Protein AF-A0A6V8KM00-F1 (afdb_monomer_lite)

Radius of gyration: 27.37 Å; chains: 1; bounding box: 86×46×64 Å

Foldseek 3Di:
DDPCPDPVNVVCVLCVPPLLVVLLVVQLPDPFWDFPLVSCVVRPPCLVSQVVCVVVPQKDWDDDPPDDGDRRTTMHGDPVSNVVVVVVVVVVVVVVVVVVVVVPDPDPPPVDPPDDDDPPPPPDDD

Structure (mmCIF, N/CA/C/O backbone):
data_AF-A0A6V8KM00-F1
#
_entry.id   AF-A0A6V8KM00-F1
#
loop_
_atom_site.group_PDB
_atom_site.id
_atom_site.type_symbol
_atom_site.label_atom_id
_atom_site.label_alt_id
_atom_site.label_comp_id
_atom_site.label_asym_id
_atom_site.label_entity_id
_atom_site.label_seq_id
_atom_site.pdbx_PDB_ins_code
_atom_site.Cartn_x
_atom_site.Cartn_y
_atom_site.Cartn_z
_atom_site.occupancy
_atom_site.B_iso_or_equiv
_atom_site.auth_seq_id
_atom_site.auth_comp_id
_atom_site.auth_asym_id
_atom_site.auth_atom_id
_atom_site.pdbx_PDB_model_num
ATOM 1 N N . MET A 1 1 ? 2.748 33.146 -1.751 1.00 39.59 1 MET A N 1
ATOM 2 C CA . MET A 1 1 ? 1.886 32.446 -0.777 1.00 39.59 1 MET A CA 1
ATOM 3 C C . MET A 1 1 ? 2.201 30.967 -0.891 1.00 39.59 1 MET A C 1
ATOM 5 O O . MET A 1 1 ? 1.662 30.307 -1.766 1.00 39.59 1 MET A O 1
ATOM 9 N N . SER A 1 2 ? 3.176 30.490 -0.118 1.00 40.50 2 SER A N 1
ATOM 10 C CA . SER A 1 2 ? 3.567 29.080 -0.130 1.00 40.50 2 SER A CA 1
ATOM 11 C C . SER A 1 2 ? 2.625 28.328 0.795 1.00 40.50 2 SER A C 1
ATOM 13 O O . SER A 1 2 ? 2.635 28.549 2.002 1.00 40.50 2 SER A O 1
ATOM 15 N N . ASP A 1 3 ? 1.775 27.497 0.205 1.00 47.97 3 ASP A N 1
ATOM 16 C CA . ASP A 1 3 ? 0.868 26.600 0.911 1.00 47.97 3 ASP A CA 1
ATOM 17 C C . ASP A 1 3 ? 1.721 25.531 1.615 1.00 47.97 3 ASP A C 1
ATOM 19 O O . ASP A 1 3 ? 2.117 24.519 1.036 1.00 47.97 3 ASP A O 1
ATOM 23 N N . HIS A 1 4 ? 2.131 25.812 2.851 1.00 47.91 4 HIS A N 1
ATOM 24 C CA . HIS A 1 4 ? 2.841 24.873 3.713 1.00 47.91 4 HIS A CA 1
ATOM 25 C C . HIS A 1 4 ? 1.844 23.874 4.306 1.00 47.91 4 HIS A C 1
ATOM 27 O O . HIS A 1 4 ? 1.649 23.830 5.519 1.00 47.91 4 HIS A O 1
ATOM 33 N N . ARG A 1 5 ? 1.210 23.044 3.467 1.00 52.88 5 ARG A N 1
ATOM 34 C CA . ARG A 1 5 ? 0.666 21.783 3.981 1.00 52.88 5 ARG A CA 1
ATOM 35 C C . ARG A 1 5 ? 1.844 20.996 4.532 1.00 52.88 5 ARG A C 1
ATOM 37 O O . ARG A 1 5 ? 2.788 20.705 3.796 1.00 52.88 5 ARG A O 1
ATOM 44 N N . ALA A 1 6 ? 1.814 20.703 5.828 1.00 62.91 6 ALA A N 1
ATOM 45 C CA . ALA A 1 6 ? 2.842 19.885 6.445 1.00 62.91 6 ALA A CA 1
ATOM 46 C C . ALA A 1 6 ? 2.940 18.567 5.651 1.00 62.91 6 ALA A C 1
ATOM 48 O O . ALA A 1 6 ? 1.897 18.012 5.296 1.00 62.91 6 ALA A O 1
ATOM 49 N N . PRO A 1 7 ? 4.143 18.038 5.363 1.00 62.09 7 PRO A N 1
ATOM 50 C CA . PRO A 1 7 ? 4.308 16.770 4.639 1.00 62.09 7 PRO A CA 1
ATOM 51 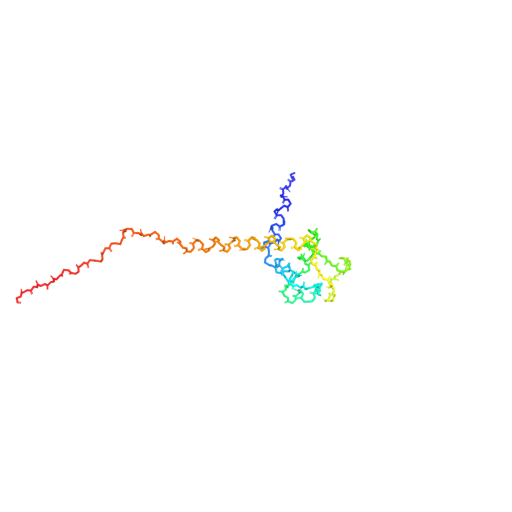C C . PRO A 1 7 ? 3.433 15.633 5.202 1.00 62.09 7 PRO A C 1
ATOM 53 O O . PRO A 1 7 ? 2.925 14.787 4.467 1.00 62.09 7 PRO A O 1
ATOM 56 N N . SER A 1 8 ? 3.177 15.676 6.510 1.00 70.56 8 SER A N 1
ATOM 57 C CA . SER A 1 8 ? 2.292 14.774 7.243 1.00 70.56 8 SER A CA 1
ATOM 58 C C . SER A 1 8 ? 0.823 14.820 6.796 1.00 70.56 8 SER A C 1
ATOM 60 O O . SER A 1 8 ? 0.177 13.777 6.778 1.00 70.56 8 SER A O 1
ATOM 62 N N . ASP A 1 9 ? 0.285 15.974 6.393 1.00 75.19 9 ASP A N 1
ATOM 63 C CA . ASP A 1 9 ? -1.123 16.108 5.981 1.00 75.19 9 ASP A CA 1
ATOM 64 C C . ASP A 1 9 ? -1.391 15.417 4.643 1.00 75.19 9 ASP A C 1
ATOM 66 O O . ASP A 1 9 ? -2.458 14.838 4.429 1.00 75.19 9 ASP A O 1
ATOM 70 N N . HIS A 1 10 ? -0.411 15.451 3.734 1.00 78.12 10 HIS A N 1
ATOM 71 C CA . HIS A 1 10 ? -0.501 14.732 2.467 1.00 78.12 10 HIS A CA 1
ATOM 72 C C . HIS A 1 10 ? -0.504 13.219 2.699 1.00 78.12 10 HIS A C 1
ATOM 74 O O . HIS A 1 10 ? -1.359 12.512 2.164 1.00 78.12 10 HIS A O 1
ATOM 80 N N . LEU A 1 11 ? 0.398 12.741 3.560 1.00 82.81 11 LEU A N 1
ATOM 81 C CA . LEU A 1 11 ? 0.493 11.334 3.922 1.00 82.81 11 LEU A CA 1
ATOM 82 C C . LEU A 1 11 ? -0.779 10.830 4.613 1.00 82.81 11 LEU A C 1
ATOM 84 O O . LEU A 1 11 ? -1.320 9.793 4.231 1.00 82.81 11 LEU A O 1
ATOM 88 N N . LEU A 1 12 ? -1.293 11.571 5.597 1.00 82.44 12 LEU A N 1
ATOM 89 C CA . LEU A 1 12 ? -2.550 11.234 6.266 1.00 82.44 12 LEU A CA 1
ATOM 90 C C . LEU A 1 12 ? -3.725 11.247 5.283 1.00 82.44 12 LEU A C 1
ATOM 92 O O . LEU A 1 12 ? -4.581 10.367 5.341 1.00 82.44 12 LEU A O 1
ATOM 96 N N . GLY A 1 13 ? -3.740 12.185 4.333 1.00 85.69 13 GLY A N 1
ATOM 97 C CA . GLY A 1 13 ? -4.726 12.218 3.254 1.00 85.69 13 GLY A CA 1
ATOM 98 C C . GLY A 1 13 ? -4.629 11.028 2.294 1.00 85.69 13 GLY A C 1
ATOM 99 O O . GLY A 1 13 ? -5.655 10.560 1.801 1.00 85.69 13 GLY A O 1
ATOM 100 N N . LEU A 1 14 ? -3.424 10.514 2.032 1.00 86.12 14 LEU A N 1
ATOM 101 C CA . LEU A 1 14 ? -3.217 9.306 1.233 1.00 86.12 14 LEU A CA 1
ATOM 102 C C . LEU A 1 14 ? -3.681 8.061 1.998 1.00 86.12 14 LEU A C 1
ATOM 104 O O . LEU A 1 14 ? -4.468 7.285 1.468 1.00 86.12 14 LEU A O 1
ATOM 108 N N . LEU A 1 15 ? -3.253 7.896 3.251 1.00 83.81 15 LEU A N 1
ATOM 109 C CA . LEU A 1 15 ? -3.584 6.731 4.082 1.00 83.81 15 LEU A CA 1
ATOM 110 C C . LEU A 1 15 ? -5.045 6.704 4.541 1.00 83.81 15 LEU A C 1
ATOM 112 O O . LEU A 1 15 ? -5.595 5.628 4.761 1.00 83.81 15 LEU A O 1
ATOM 116 N N . GLY A 1 16 ? -5.687 7.868 4.646 1.00 83.75 16 GLY A N 1
ATOM 117 C CA . GLY A 1 16 ? -7.117 7.984 4.925 1.00 83.75 16 GLY A CA 1
ATOM 118 C C . GLY A 1 16 ? -8.000 7.489 3.776 1.00 83.75 16 GLY A C 1
ATOM 119 O O . GLY A 1 16 ? -9.190 7.246 3.973 1.00 83.75 16 GLY A O 1
ATOM 120 N N . GLN A 1 17 ? -7.444 7.298 2.575 1.00 86.75 17 GLN A N 1
ATOM 121 C CA . GLN A 1 17 ? -8.177 6.679 1.477 1.00 86.75 17 GLN A CA 1
ATOM 122 C C . GLN A 1 17 ? -8.264 5.174 1.712 1.00 86.75 17 GLN A C 1
ATOM 124 O O . GLN A 1 17 ? -7.252 4.473 1.691 1.00 86.75 17 GLN A O 1
ATOM 129 N N . LYS A 1 18 ? -9.495 4.662 1.842 1.00 87.88 18 LYS A N 1
ATOM 13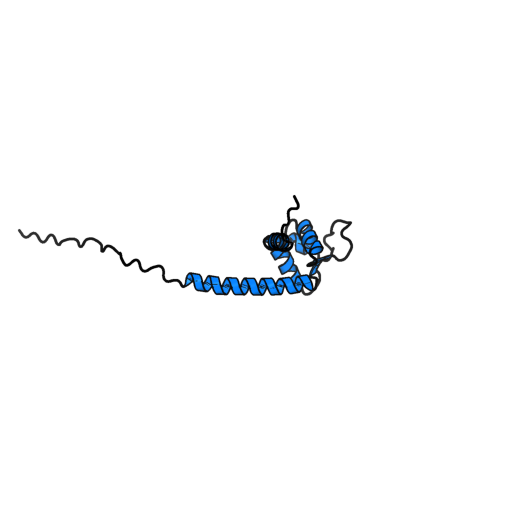0 C CA . LYS A 1 18 ? -9.776 3.227 2.011 1.00 87.88 18 LYS A CA 1
ATOM 131 C C . LYS A 1 18 ? -8.981 2.357 1.031 1.00 87.88 18 LYS A C 1
ATOM 133 O O . LYS A 1 18 ? -8.365 1.380 1.438 1.00 87.88 18 LYS A O 1
ATOM 138 N N . ALA A 1 19 ? -8.948 2.754 -0.239 1.00 89.25 19 ALA A N 1
ATOM 139 C CA . ALA A 1 19 ? -8.249 2.026 -1.292 1.00 89.25 19 ALA A CA 1
ATOM 140 C C . ALA A 1 19 ? -6.717 1.994 -1.106 1.00 89.25 19 ALA A C 1
ATOM 142 O O . ALA A 1 19 ? -6.087 0.985 -1.404 1.00 89.25 19 ALA A O 1
ATOM 143 N N . ALA A 1 20 ? -6.102 3.063 -0.587 1.00 90.81 20 ALA A N 1
ATOM 144 C CA . ALA A 1 20 ? -4.666 3.077 -0.303 1.00 90.81 20 ALA A CA 1
ATOM 145 C C . ALA A 1 20 ? -4.330 2.169 0.887 1.00 90.81 20 ALA A C 1
ATOM 147 O O . ALA A 1 20 ? -3.373 1.398 0.821 1.00 90.81 20 ALA A O 1
ATOM 148 N N . HIS A 1 21 ? -5.151 2.217 1.943 1.00 91.19 21 HIS A N 1
ATOM 149 C CA . HIS A 1 21 ? -5.036 1.303 3.078 1.00 91.19 21 HIS A CA 1
ATOM 150 C C . HIS A 1 21 ? -5.168 -0.160 2.630 1.00 91.19 21 HIS A C 1
ATOM 152 O O . HIS A 1 21 ? -4.364 -1.001 3.023 1.00 91.19 21 HIS A O 1
ATOM 158 N N . GLU A 1 22 ? -6.136 -0.460 1.763 1.00 92.62 22 GLU A N 1
ATOM 159 C CA . GLU A 1 22 ? -6.363 -1.804 1.231 1.00 92.62 22 GLU A CA 1
ATOM 160 C C . GLU A 1 22 ? -5.177 -2.322 0.406 1.00 92.62 22 GLU A C 1
ATOM 162 O O . GLU A 1 22 ? -4.756 -3.457 0.613 1.00 92.62 22 GLU A O 1
ATOM 167 N N . ILE A 1 23 ? -4.568 -1.488 -0.446 1.00 94.88 23 ILE A N 1
ATOM 168 C CA . ILE A 1 23 ? -3.344 -1.851 -1.184 1.00 94.88 23 ILE A CA 1
ATOM 169 C C . ILE A 1 23 ? -2.201 -2.189 -0.222 1.00 94.88 23 ILE A C 1
ATOM 171 O O . ILE A 1 23 ? -1.538 -3.2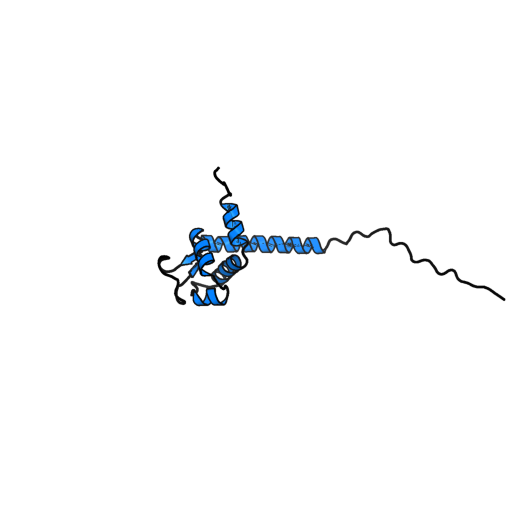13 -0.385 1.00 94.88 23 ILE A O 1
ATOM 175 N N . VAL A 1 24 ? -1.964 -1.342 0.784 1.00 93.44 24 VAL A N 1
ATOM 176 C CA . VAL A 1 24 ? -0.884 -1.553 1.759 1.00 93.44 24 VAL A CA 1
ATOM 177 C C . VAL A 1 24 ? -1.122 -2.847 2.546 1.00 93.44 24 VAL A C 1
ATOM 179 O O . VAL A 1 24 ? -0.213 -3.666 2.651 1.00 93.44 24 VAL A O 1
ATOM 182 N N . ARG A 1 25 ? -2.352 -3.088 3.019 1.00 92.81 25 ARG A N 1
ATOM 183 C CA . ARG A 1 25 ? -2.743 -4.334 3.702 1.00 92.81 25 ARG A CA 1
ATOM 184 C C . ARG A 1 25 ? -2.564 -5.566 2.816 1.00 92.81 25 ARG A C 1
ATOM 186 O O . ARG A 1 25 ? -2.017 -6.563 3.278 1.00 92.81 25 ARG A O 1
ATOM 193 N N . LEU A 1 26 ? -2.995 -5.493 1.557 1.00 94.94 26 LEU A N 1
ATOM 194 C CA . LEU A 1 26 ? -2.884 -6.587 0.593 1.00 94.94 26 LEU A CA 1
ATOM 195 C C . LEU A 1 26 ? -1.420 -6.978 0.361 1.00 94.94 26 LEU A C 1
ATOM 197 O O . LEU A 1 26 ? -1.080 -8.156 0.432 1.00 94.94 26 LEU A O 1
ATOM 201 N N . LEU A 1 27 ? -0.550 -5.990 0.136 1.00 95.31 27 LEU A N 1
ATOM 202 C CA . LEU A 1 27 ? 0.883 -6.218 -0.049 1.00 95.31 27 LEU A CA 1
ATOM 203 C C . LEU A 1 27 ? 1.576 -6.685 1.239 1.00 95.31 27 LEU A C 1
ATOM 205 O O . LEU A 1 27 ? 2.543 -7.435 1.165 1.00 95.31 27 LEU A O 1
ATOM 209 N N . GLY A 1 28 ? 1.102 -6.256 2.411 1.00 93.31 28 GLY A N 1
ATOM 210 C CA . GLY A 1 28 ? 1.655 -6.667 3.704 1.00 93.31 28 GLY A CA 1
ATOM 211 C C . GLY A 1 28 ? 1.288 -8.084 4.123 1.00 93.31 28 GLY A C 1
ATOM 212 O O . GLY A 1 28 ? 2.077 -8.743 4.791 1.00 93.31 28 GLY A O 1
ATOM 213 N N . ALA A 1 29 ? 0.113 -8.563 3.714 1.00 93.50 29 ALA A N 1
ATOM 214 C CA . ALA A 1 29 ? -0.311 -9.942 3.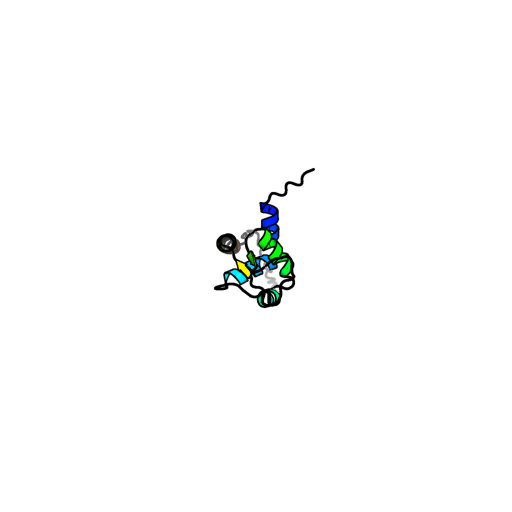937 1.00 93.50 29 ALA A CA 1
ATOM 215 C C . ALA A 1 29 ? 0.394 -10.941 3.001 1.00 93.50 29 ALA A C 1
ATOM 217 O O . ALA A 1 29 ? 0.364 -12.145 3.249 1.00 93.50 29 ALA A O 1
ATOM 218 N N . ALA A 1 30 ? 1.012 -10.462 1.920 1.00 91.62 30 ALA A N 1
ATOM 219 C CA . ALA A 1 30 ? 1.740 -11.304 0.986 1.00 91.62 30 ALA A CA 1
ATOM 220 C C . ALA A 1 30 ? 3.140 -11.655 1.514 1.00 91.62 30 ALA A C 1
ATOM 222 O O . ALA A 1 30 ? 3.871 -10.805 2.017 1.00 91.62 30 ALA A O 1
ATOM 223 N N . HIS A 1 31 ? 3.569 -12.903 1.312 1.00 86.12 31 HIS A N 1
ATOM 224 C CA . HIS A 1 31 ? 4.936 -13.355 1.618 1.00 86.12 31 HIS A CA 1
ATOM 225 C C . HIS A 1 31 ? 5.976 -12.926 0.563 1.00 86.12 31 HIS A C 1
ATOM 227 O O . HIS A 1 31 ? 7.099 -13.426 0.552 1.00 86.12 31 HIS A O 1
ATOM 233 N N . GLY A 1 32 ? 5.610 -12.019 -0.344 1.00 90.69 32 GLY A N 1
ATOM 234 C CA . GLY A 1 32 ? 6.443 -11.571 -1.451 1.00 90.69 32 GLY A CA 1
ATOM 235 C C . GLY A 1 32 ? 5.712 -10.580 -2.361 1.00 90.69 32 GLY A C 1
ATOM 236 O O . GLY A 1 32 ? 4.618 -10.122 -2.024 1.00 90.69 32 GLY A O 1
ATOM 237 N N . PRO A 1 33 ? 6.309 -10.235 -3.513 1.00 95.94 33 PRO A N 1
ATOM 238 C CA . PRO A 1 33 ? 5.693 -9.329 -4.471 1.00 95.94 33 PRO A CA 1
ATOM 239 C C . PRO A 1 33 ? 4.377 -9.875 -5.034 1.00 95.94 33 PRO A C 1
ATOM 241 O O . PRO A 1 33 ? 4.263 -11.068 -5.312 1.00 95.94 33 PRO A O 1
ATOM 244 N N . LEU A 1 34 ? 3.405 -8.990 -5.251 1.00 97.50 34 LEU A N 1
ATOM 245 C CA . LEU A 1 34 ? 2.132 -9.308 -5.891 1.00 97.50 34 LEU A CA 1
ATOM 246 C C . LEU A 1 34 ? 2.060 -8.746 -7.317 1.00 97.50 34 LEU A C 1
ATOM 248 O O . LEU A 1 34 ? 2.482 -7.606 -7.539 1.00 97.50 34 LEU A O 1
ATOM 252 N N . PRO A 1 35 ? 1.481 -9.494 -8.274 1.00 97.19 35 PRO A N 1
ATOM 253 C CA . PRO A 1 35 ? 1.195 -8.986 -9.611 1.00 97.19 35 PRO A CA 1
ATOM 254 C C . PRO A 1 35 ? 0.158 -7.863 -9.594 1.00 97.19 35 PRO A C 1
ATOM 256 O O . PRO A 1 35 ? -0.802 -7.888 -8.822 1.00 97.19 35 PRO A O 1
ATOM 259 N N . PHE A 1 36 ? 0.309 -6.906 -10.505 1.00 96.50 36 PHE A N 1
ATOM 260 C CA . PHE A 1 36 ? -0.609 -5.785 -10.677 1.00 96.50 36 PHE A CA 1
ATOM 261 C C . PHE A 1 36 ? -2.055 -6.230 -10.894 1.00 96.50 36 PHE A C 1
ATOM 263 O O . PHE A 1 36 ? -2.959 -5.621 -10.329 1.00 96.50 36 PHE A O 1
ATOM 270 N N . GLY A 1 37 ? -2.271 -7.300 -11.669 1.00 95.31 37 GLY A N 1
ATOM 271 C CA . GLY A 1 37 ? -3.607 -7.841 -11.932 1.00 95.31 37 GLY A CA 1
ATOM 272 C C . GLY A 1 37 ? -4.331 -8.231 -10.642 1.00 95.31 37 GLY A C 1
ATOM 273 O O . GLY A 1 37 ? -5.460 -7.812 -10.415 1.00 95.31 37 GLY A O 1
ATOM 274 N N . VAL A 1 38 ? -3.624 -8.902 -9.725 1.00 96.00 38 VAL A N 1
ATOM 275 C CA . VAL A 1 38 ? -4.161 -9.299 -8.411 1.00 96.00 38 VAL A CA 1
ATOM 276 C C . VAL A 1 38 ? -4.544 -8.080 -7.568 1.00 96.00 38 VAL A C 1
ATOM 278 O O . VAL A 1 38 ? -5.543 -8.098 -6.849 1.00 96.00 38 VAL A O 1
ATOM 281 N N . ILE A 1 39 ? -3.756 -7.005 -7.649 1.00 96.19 39 ILE A N 1
ATOM 282 C CA . ILE A 1 39 ? -4.039 -5.758 -6.929 1.00 96.19 39 ILE A CA 1
ATOM 283 C C . ILE A 1 39 ? -5.257 -5.055 -7.539 1.00 96.19 39 ILE A C 1
ATOM 285 O O . ILE A 1 39 ? -6.113 -4.573 -6.801 1.00 96.19 39 ILE A O 1
ATOM 289 N N . MET A 1 40 ? -5.359 -5.017 -8.869 1.00 95.38 40 MET A N 1
ATOM 290 C CA . MET A 1 40 ? -6.462 -4.382 -9.598 1.00 95.38 40 MET A CA 1
ATOM 291 C C . MET A 1 40 ? -7.807 -5.080 -9.389 1.00 95.38 40 MET A C 1
ATOM 293 O O . MET A 1 40 ? -8.822 -4.392 -9.298 1.00 95.38 40 MET A O 1
ATOM 297 N N . ASP A 1 41 ? -7.813 -6.407 -9.253 1.00 94.62 41 ASP A N 1
ATOM 298 C CA . ASP A 1 41 ? -9.029 -7.181 -8.967 1.00 94.62 41 ASP A CA 1
ATOM 299 C C . ASP A 1 41 ? -9.643 -6.818 -7.607 1.00 94.62 41 ASP A C 1
ATOM 301 O O . ASP A 1 41 ? -10.857 -6.884 -7.417 1.00 94.62 41 ASP A O 1
ATOM 305 N N . ARG A 1 42 ? -8.801 -6.421 -6.645 1.00 93.44 42 ARG A N 1
ATOM 306 C CA . ARG A 1 42 ? -9.213 -5.998 -5.297 1.00 93.44 42 ARG A CA 1
ATOM 307 C C . ARG A 1 42 ? -9.513 -4.506 -5.241 1.00 93.44 42 ARG A C 1
ATOM 309 O O . ARG A 1 42 ? -10.485 -4.084 -4.622 1.00 93.44 42 ARG A O 1
ATOM 316 N N . VAL A 1 43 ? -8.662 -3.709 -5.880 1.00 93.62 43 VAL A N 1
ATOM 317 C CA . VAL A 1 43 ? -8.685 -2.251 -5.805 1.00 93.62 43 VAL A CA 1
ATOM 318 C C . VAL A 1 43 ? -8.745 -1.674 -7.218 1.00 93.62 43 VAL A C 1
ATOM 320 O O . VAL A 1 43 ? -7.708 -1.407 -7.836 1.00 93.62 43 VAL A O 1
ATOM 323 N N . PRO A 1 44 ? -9.959 -1.423 -7.740 1.00 88.81 44 PRO A N 1
ATOM 324 C CA . PRO A 1 44 ? -10.127 -0.755 -9.020 1.00 88.81 44 PRO A CA 1
ATOM 325 C C . PRO A 1 44 ? -9.412 0.602 -9.018 1.00 88.81 44 PRO A C 1
ATOM 327 O O . PRO A 1 44 ? -9.525 1.379 -8.069 1.00 88.81 44 PRO A O 1
ATOM 330 N N . ASN A 1 45 ? -8.696 0.913 -10.100 1.00 85.06 45 ASN A N 1
ATOM 331 C CA . ASN A 1 45 ? -7.875 2.126 -10.245 1.00 85.06 45 ASN A CA 1
ATOM 332 C C . ASN A 1 45 ? -6.640 2.199 -9.318 1.00 85.06 45 ASN A C 1
ATOM 334 O O . ASN A 1 45 ? -6.164 3.294 -8.994 1.00 85.06 45 ASN A O 1
ATOM 338 N N . ALA A 1 46 ? -6.068 1.050 -8.938 1.00 92.38 46 ALA A N 1
ATOM 339 C CA . ALA A 1 46 ? -4.863 0.969 -8.108 1.00 92.38 46 ALA A CA 1
ATOM 340 C C . ALA A 1 46 ? -3.648 1.726 -8.676 1.00 92.38 46 ALA A C 1
ATOM 342 O O . ALA A 1 46 ? -2.793 2.150 -7.904 1.00 92.38 46 ALA A O 1
ATOM 343 N N . THR A 1 47 ? -3.556 1.956 -9.994 1.00 92.31 47 THR A N 1
ATOM 344 C CA . THR A 1 47 ? -2.391 2.594 -10.640 1.00 92.31 47 THR A CA 1
ATOM 345 C C . THR A 1 47 ? -1.997 3.926 -10.005 1.00 92.31 47 THR A C 1
ATOM 347 O O . THR A 1 47 ? -0.825 4.141 -9.692 1.00 92.31 47 THR A O 1
ATOM 350 N N . ARG A 1 48 ? -2.966 4.830 -9.799 1.00 91.19 48 ARG A N 1
ATOM 351 C CA . ARG A 1 48 ? -2.685 6.161 -9.238 1.00 91.19 48 ARG A CA 1
ATOM 352 C C . ARG A 1 48 ? -2.192 6.047 -7.798 1.00 91.19 48 ARG A C 1
ATOM 354 O O . ARG A 1 48 ? -1.232 6.712 -7.428 1.00 91.19 48 ARG A O 1
ATOM 361 N N . LEU A 1 49 ? -2.830 5.178 -7.017 1.00 93.31 49 LEU A N 1
ATOM 362 C CA . LEU A 1 49 ? -2.514 4.967 -5.606 1.00 93.31 49 LEU A CA 1
ATOM 363 C C . LEU A 1 49 ? -1.154 4.301 -5.424 1.00 93.31 49 LEU A C 1
ATOM 365 O O . LEU A 1 49 ? -0.366 4.764 -4.611 1.00 93.31 49 LEU A O 1
ATOM 369 N N . LEU A 1 50 ? -0.842 3.277 -6.218 1.00 95.00 50 LEU A N 1
ATOM 370 C CA . LEU A 1 50 ? 0.466 2.624 -6.220 1.00 95.00 50 LEU A CA 1
ATOM 371 C C . LEU A 1 50 ? 1.579 3.614 -6.561 1.00 95.00 50 LEU A C 1
ATOM 373 O O . LEU A 1 50 ? 2.626 3.585 -5.922 1.00 95.00 50 LEU A O 1
ATOM 377 N N . ARG A 1 51 ? 1.352 4.523 -7.519 1.00 93.75 51 ARG A N 1
ATOM 378 C CA . ARG A 1 51 ? 2.325 5.574 -7.840 1.00 93.75 51 ARG A CA 1
ATOM 379 C C . ARG A 1 51 ? 2.497 6.552 -6.676 1.00 93.75 51 ARG A C 1
ATOM 381 O O . ARG A 1 51 ? 3.631 6.844 -6.321 1.00 93.75 51 ARG A O 1
ATOM 388 N N . SER A 1 52 ? 1.414 7.012 -6.050 1.00 92.50 52 SER A N 1
ATOM 389 C CA . SER A 1 52 ? 1.496 7.872 -4.858 1.00 92.50 52 SER A CA 1
ATOM 390 C C . SER A 1 52 ? 2.222 7.182 -3.698 1.00 92.50 52 SER A C 1
ATOM 392 O O . SER A 1 52 ? 3.134 7.758 -3.118 1.00 92.50 52 SER A O 1
ATOM 394 N N . LEU A 1 53 ? 1.893 5.922 -3.407 1.00 93.81 53 LEU A N 1
ATOM 395 C CA . LEU A 1 53 ? 2.559 5.124 -2.373 1.00 93.81 53 LEU A CA 1
ATOM 396 C C . LEU A 1 53 ? 4.041 4.877 -2.687 1.00 93.81 53 LEU A C 1
ATOM 398 O O . LEU A 1 53 ? 4.853 4.786 -1.769 1.00 93.81 53 LEU A O 1
ATOM 402 N N . ALA A 1 54 ? 4.404 4.772 -3.966 1.00 94.38 54 ALA A N 1
ATOM 403 C CA . ALA A 1 54 ? 5.790 4.631 -4.392 1.00 94.38 54 ALA A CA 1
ATOM 404 C C . ALA A 1 54 ? 6.579 5.941 -4.300 1.00 94.38 54 ALA A C 1
ATOM 406 O O . ALA A 1 54 ? 7.733 5.911 -3.882 1.00 94.38 54 ALA A O 1
ATOM 407 N N . ILE A 1 55 ? 5.962 7.084 -4.620 1.00 93.31 55 ILE A N 1
ATOM 408 C CA . ILE A 1 55 ? 6.556 8.418 -4.419 1.00 93.31 55 ILE A CA 1
ATOM 409 C C . ILE A 1 55 ? 6.863 8.640 -2.935 1.00 93.31 55 ILE A C 1
ATOM 411 O O . ILE A 1 55 ? 7.949 9.094 -2.588 1.00 93.31 55 ILE A O 1
ATOM 415 N N . GLU A 1 56 ? 5.948 8.232 -2.056 1.00 92.12 56 GLU A N 1
ATOM 416 C CA . GLU A 1 56 ? 6.154 8.263 -0.605 1.00 92.12 56 GLU A CA 1
ATOM 417 C C . GLU A 1 56 ? 7.110 7.162 -0.097 1.00 92.12 56 GLU A C 1
ATOM 419 O O . GLU A 1 56 ? 7.469 7.114 1.081 1.00 92.12 56 GLU A O 1
ATOM 424 N N . GLY A 1 57 ? 7.563 6.265 -0.975 1.00 94.00 57 GLY A N 1
ATOM 425 C CA . GLY A 1 57 ? 8.546 5.233 -0.662 1.00 94.00 57 GLY A CA 1
ATOM 426 C C . GLY A 1 57 ? 8.010 4.054 0.151 1.00 94.00 57 GLY A C 1
ATOM 427 O O . GLY A 1 57 ? 8.811 3.333 0.745 1.00 94.00 57 GLY A O 1
ATOM 428 N N . PHE A 1 58 ? 6.696 3.824 0.200 1.00 94.94 58 PHE A N 1
ATOM 429 C CA . PHE A 1 58 ? 6.098 2.665 0.884 1.00 94.94 58 PHE A CA 1
ATOM 430 C C . PHE A 1 58 ? 6.014 1.422 0.002 1.00 94.94 58 PHE A C 1
ATOM 432 O O . PHE A 1 58 ? 6.078 0.300 0.500 1.00 94.94 58 PHE A O 1
ATOM 439 N N . VAL A 1 59 ? 5.878 1.614 -1.307 1.00 96.00 59 VAL A N 1
ATOM 440 C CA . VAL A 1 59 ? 5.747 0.533 -2.288 1.00 96.00 59 VAL A CA 1
ATOM 441 C C . VAL A 1 59 ? 6.871 0.647 -3.306 1.00 96.00 59 VAL A C 1
ATOM 443 O O . VAL A 1 59 ? 7.210 1.746 -3.738 1.00 96.00 59 VAL A O 1
ATOM 446 N N . ARG A 1 60 ? 7.427 -0.486 -3.737 1.00 95.50 60 ARG A N 1
ATOM 447 C CA . ARG A 1 60 ? 8.257 -0.545 -4.944 1.00 95.50 60 ARG A CA 1
ATOM 448 C C . ARG A 1 60 ? 7.580 -1.371 -6.027 1.00 95.50 60 ARG A C 1
ATOM 450 O O . ARG A 1 60 ? 6.875 -2.336 -5.743 1.00 95.50 60 ARG A O 1
ATOM 457 N N . ARG A 1 61 ? 7.840 -0.976 -7.270 1.00 95.75 61 ARG A N 1
ATOM 458 C CA . ARG A 1 61 ? 7.522 -1.717 -8.491 1.00 95.75 61 ARG A CA 1
ATOM 459 C C . ARG A 1 61 ? 8.789 -2.422 -8.965 1.00 95.75 61 ARG A C 1
ATOM 461 O O . ARG A 1 61 ? 9.861 -1.823 -8.918 1.00 95.75 61 ARG A O 1
ATOM 468 N N . GLN A 1 62 ? 8.672 -3.645 -9.464 1.00 92.88 62 GLN A N 1
ATOM 469 C CA . GLN A 1 62 ? 9.734 -4.250 -10.261 1.00 92.88 62 GLN A CA 1
ATOM 470 C C . GLN A 1 62 ? 9.647 -3.730 -11.703 1.00 92.88 62 GLN A C 1
ATOM 472 O O . GLN A 1 62 ? 8.625 -3.887 -12.373 1.00 92.88 62 GLN A O 1
ATOM 477 N N . GLY A 1 63 ? 10.708 -3.063 -12.161 1.00 87.31 63 GLY A N 1
ATOM 478 C CA . GLY A 1 63 ? 10.745 -2.349 -13.442 1.00 87.31 63 GLY A CA 1
ATOM 479 C C . GLY A 1 63 ? 10.569 -0.833 -13.295 1.00 87.31 63 GLY A C 1
ATOM 480 O O . GLY A 1 63 ? 10.589 -0.294 -12.189 1.00 87.31 63 GLY A O 1
ATOM 481 N N . THR A 1 64 ? 10.428 -0.128 -14.420 1.00 86.12 64 THR A N 1
ATOM 482 C CA . THR A 1 64 ? 10.355 1.343 -14.445 1.00 86.12 64 THR A CA 1
ATOM 483 C C . THR A 1 64 ? 8.915 1.847 -14.424 1.00 86.12 64 THR A C 1
ATOM 485 O O . THR A 1 64 ? 7.984 1.119 -14.755 1.00 86.12 64 THR A O 1
ATOM 488 N N . TRP A 1 65 ? 8.712 3.108 -14.037 1.00 90.25 65 TRP A N 1
ATOM 489 C CA . TRP A 1 65 ? 7.394 3.756 -14.035 1.00 90.25 65 TRP A CA 1
ATOM 490 C C . TRP A 1 65 ? 7.039 4.457 -15.352 1.00 90.25 65 TRP A C 1
ATOM 492 O O . TRP A 1 65 ? 5.944 5.022 -15.439 1.00 90.25 65 TRP A O 1
ATOM 502 N N . ASP A 1 66 ? 7.933 4.402 -16.342 1.00 88.19 66 ASP A N 1
ATOM 503 C CA . ASP A 1 66 ? 7.793 5.074 -17.641 1.00 88.19 66 ASP A CA 1
ATOM 504 C C . ASP A 1 66 ? 6.722 4.414 -18.510 1.00 88.19 66 ASP A C 1
ATOM 506 O O . ASP A 1 66 ? 6.043 5.074 -19.291 1.00 88.19 66 ASP A O 1
ATOM 510 N N . LEU A 1 67 ? 6.539 3.104 -18.330 1.00 87.06 67 LEU A N 1
ATOM 511 C CA . LEU A 1 67 ? 5.5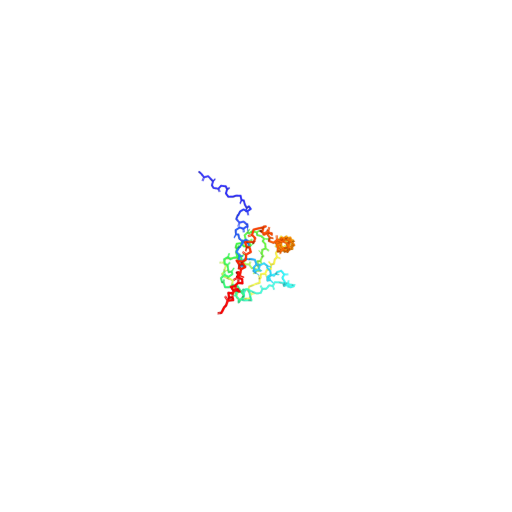19 2.322 -19.012 1.00 87.06 67 LEU A CA 1
ATOM 512 C C . LEU A 1 67 ? 4.358 1.994 -18.065 1.00 87.06 67 LEU A C 1
ATOM 514 O O . LEU A 1 67 ? 4.581 1.787 -16.863 1.00 87.06 67 LEU A O 1
ATOM 518 N N . PRO A 1 68 ? 3.122 1.880 -18.583 1.00 88.62 68 PRO A N 1
ATOM 519 C CA . PRO A 1 68 ? 2.005 1.323 -17.829 1.00 88.62 68 PRO A CA 1
ATOM 520 C C . PRO A 1 68 ? 2.358 -0.035 -17.205 1.00 88.62 68 PRO A C 1
ATOM 522 O O . PRO A 1 68 ? 3.184 -0.785 -17.729 1.00 88.62 68 PRO A O 1
ATOM 525 N N . ALA A 1 69 ? 1.760 -0.346 -16.056 1.00 89.81 69 ALA A N 1
ATOM 526 C CA . ALA A 1 69 ? 1.908 -1.664 -15.451 1.00 89.81 69 ALA A CA 1
ATOM 527 C C . ALA A 1 69 ? 1.104 -2.693 -16.259 1.00 89.81 69 ALA A C 1
ATOM 529 O O . ALA A 1 69 ? -0.086 -2.498 -16.501 1.00 89.81 69 ALA A O 1
ATOM 530 N N . SER A 1 70 ? 1.761 -3.775 -16.673 1.00 93.38 70 SER A N 1
ATOM 531 C CA . SER A 1 70 ? 1.092 -4.989 -17.151 1.00 93.38 70 SER A CA 1
ATOM 532 C C . SER A 1 70 ? 0.561 -5.795 -15.965 1.00 93.38 70 SER A C 1
ATOM 534 O O . SER A 1 70 ? 1.015 -5.597 -14.838 1.00 93.38 70 SER A O 1
ATOM 536 N N . ASN A 1 71 ? -0.350 -6.742 -16.205 1.00 93.94 71 ASN A N 1
ATOM 537 C CA . ASN A 1 71 ? -0.905 -7.594 -15.144 1.00 93.94 71 ASN A CA 1
ATOM 538 C C . ASN A 1 71 ? 0.173 -8.344 -14.343 1.00 93.94 71 ASN A C 1
ATOM 540 O O . ASN A 1 71 ? 0.021 -8.497 -13.133 1.00 93.94 71 ASN A O 1
ATOM 544 N N . ASP A 1 72 ? 1.279 -8.720 -14.990 1.00 95.19 72 ASP A N 1
ATOM 545 C CA . ASP A 1 72 ? 2.399 -9.442 -14.371 1.00 95.19 72 ASP A CA 1
ATOM 546 C C . ASP A 1 72 ? 3.418 -8.521 -13.683 1.00 95.19 72 ASP A C 1
ATOM 548 O O . ASP A 1 72 ? 4.377 -8.989 -13.073 1.00 95.19 72 ASP A O 1
ATOM 552 N N . THR A 1 73 ? 3.243 -7.198 -13.771 1.00 96.44 73 THR A N 1
ATOM 553 C CA . THR A 1 73 ? 4.134 -6.243 -13.103 1.00 96.44 73 THR A CA 1
ATOM 554 C C . THR A 1 73 ? 4.050 -6.436 -11.592 1.00 96.44 73 THR A C 1
ATOM 556 O O . THR A 1 73 ? 2.978 -6.295 -11.008 1.00 96.44 73 THR A O 1
ATOM 559 N N . LEU A 1 74 ? 5.183 -6.718 -10.952 1.00 97.44 74 LEU A N 1
ATOM 560 C CA . LEU A 1 74 ? 5.235 -7.034 -9.529 1.00 97.44 74 LEU A CA 1
ATOM 561 C C . LEU A 1 74 ? 5.382 -5.782 -8.659 1.00 97.44 74 LEU A C 1
ATOM 563 O O . LEU A 1 74 ? 6.174 -4.883 -8.957 1.00 97.44 74 LEU A O 1
ATOM 567 N N . PHE A 1 75 ? 4.655 -5.765 -7.547 1.00 97.69 75 PHE A N 1
ATOM 568 C CA . PHE A 1 75 ? 4.697 -4.726 -6.524 1.00 97.69 75 PHE A CA 1
ATOM 569 C C . PHE A 1 75 ? 4.906 -5.337 -5.146 1.00 97.69 75 PHE A C 1
ATOM 571 O O . PHE A 1 75 ? 4.383 -6.404 -4.846 1.00 97.69 75 PHE A O 1
ATOM 578 N N . GLU A 1 76 ? 5.632 -4.648 -4.276 1.00 96.75 76 GLU A N 1
ATOM 579 C CA . GLU A 1 76 ? 5.845 -5.083 -2.895 1.00 96.75 76 GLU A CA 1
ATOM 580 C C . GLU A 1 76 ? 6.062 -3.893 -1.965 1.00 96.75 76 GLU A C 1
ATOM 582 O O . GLU A 1 76 ? 6.406 -2.791 -2.405 1.00 96.75 76 GLU A O 1
ATOM 587 N N . LEU A 1 77 ? 5.905 -4.124 -0.663 1.00 96.31 77 LEU A N 1
ATOM 588 C CA . LEU A 1 77 ? 6.264 -3.124 0.335 1.00 96.31 77 LEU A CA 1
ATOM 589 C C . LEU A 1 77 ? 7.778 -2.986 0.459 1.00 96.31 77 LEU A C 1
ATOM 591 O O . LEU A 1 77 ? 8.526 -3.969 0.509 1.00 96.31 77 LEU A O 1
ATOM 595 N N . THR A 1 78 ? 8.214 -1.742 0.597 1.00 96.12 78 THR A N 1
ATOM 596 C CA . THR A 1 78 ? 9.556 -1.418 1.077 1.00 96.12 78 THR A CA 1
ATOM 597 C C . THR A 1 78 ? 9.652 -1.683 2.584 1.00 96.12 78 THR A C 1
ATOM 599 O O . THR A 1 78 ? 8.652 -1.960 3.250 1.00 96.12 78 THR A O 1
ATOM 602 N N . THR A 1 79 ? 10.850 -1.553 3.158 1.00 95.25 79 THR A N 1
ATOM 603 C CA . THR A 1 79 ? 11.025 -1.578 4.621 1.00 95.25 79 THR A CA 1
ATOM 604 C C . THR A 1 79 ? 10.158 -0.518 5.305 1.00 95.25 79 THR A C 1
ATOM 606 O O . THR A 1 79 ? 9.395 -0.850 6.206 1.00 95.25 79 THR A O 1
ATOM 609 N N . ARG A 1 80 ? 10.162 0.718 4.789 1.00 94.19 80 ARG A N 1
ATOM 610 C CA . ARG A 1 80 ? 9.313 1.813 5.286 1.00 94.19 80 ARG A CA 1
ATOM 611 C C . ARG A 1 80 ? 7.817 1.490 5.167 1.00 94.19 80 ARG A C 1
ATOM 613 O O . ARG A 1 80 ? 7.032 1.840 6.041 1.00 94.19 80 ARG A O 1
ATOM 620 N N . GLY A 1 81 ? 7.408 0.817 4.090 1.00 93.69 81 GLY A N 1
ATOM 621 C CA . GLY A 1 81 ? 6.031 0.348 3.910 1.00 93.69 81 GLY A CA 1
ATOM 622 C C . GLY A 1 81 ? 5.610 -0.713 4.927 1.00 93.69 81 GLY A C 1
ATOM 623 O O . GLY A 1 81 ? 4.469 -0.701 5.379 1.00 93.69 81 GLY A O 1
ATOM 624 N N . ARG A 1 82 ? 6.527 -1.602 5.325 1.00 93.88 82 ARG A N 1
ATOM 625 C CA . ARG A 1 82 ? 6.277 -2.585 6.390 1.00 93.88 82 ARG A CA 1
ATOM 626 C C . ARG A 1 82 ? 6.153 -1.922 7.759 1.00 93.88 82 ARG A C 1
ATOM 628 O O . ARG A 1 82 ? 5.188 -2.188 8.464 1.00 93.88 82 ARG A O 1
ATOM 635 N N . GLU A 1 83 ? 7.051 -0.997 8.088 1.00 93.31 83 GLU A N 1
ATOM 636 C CA . GLU A 1 83 ? 6.968 -0.208 9.327 1.00 93.31 83 GLU A CA 1
ATOM 637 C C . GLU A 1 83 ? 5.644 0.562 9.420 1.00 93.31 83 GLU A C 1
ATOM 639 O O . GLU A 1 83 ? 5.022 0.621 10.479 1.00 93.31 83 GLU A O 1
ATOM 644 N N . LEU A 1 84 ? 5.172 1.116 8.298 1.00 90.50 84 LEU A N 1
ATOM 645 C CA . LEU A 1 84 ? 3.877 1.786 8.230 1.00 90.50 84 LEU A CA 1
ATOM 646 C C . LEU A 1 84 ? 2.721 0.856 8.637 1.00 90.50 84 LEU A C 1
ATOM 648 O O . LEU A 1 84 ? 1.827 1.299 9.355 1.00 90.50 84 LEU A O 1
ATOM 652 N N . ILE A 1 85 ? 2.729 -0.413 8.221 1.00 91.12 85 ILE A N 1
ATOM 653 C CA . ILE A 1 85 ? 1.692 -1.376 8.625 1.00 91.12 85 ILE A CA 1
ATOM 654 C C . ILE A 1 85 ? 1.686 -1.568 10.132 1.00 91.12 85 ILE A C 1
ATOM 656 O O . ILE A 1 85 ? 0.622 -1.497 10.739 1.00 91.12 85 ILE A O 1
ATOM 660 N N . GLU A 1 86 ? 2.857 -1.726 10.744 1.00 90.06 86 GLU A N 1
ATOM 661 C CA . GLU A 1 86 ? 2.951 -1.875 12.196 1.00 90.06 86 GLU A CA 1
ATOM 662 C C . GLU A 1 86 ? 2.379 -0.654 12.931 1.00 90.06 86 GLU A C 1
ATOM 664 O O . GLU A 1 86 ? 1.707 -0.794 13.954 1.00 90.06 86 GLU A O 1
ATOM 669 N N . GLN A 1 87 ? 2.603 0.557 12.407 1.00 90.19 87 GLN A N 1
ATOM 670 C CA . GLN A 1 87 ? 2.009 1.772 12.971 1.00 90.19 87 GLN A CA 1
ATOM 671 C C . GLN A 1 87 ? 0.485 1.795 12.803 1.00 90.19 87 GLN A C 1
ATOM 673 O O . GLN A 1 87 ? -0.231 2.161 13.738 1.00 90.19 87 GLN A O 1
ATOM 678 N N . LEU A 1 88 ? -0.022 1.380 11.639 1.00 88.25 88 LEU A N 1
ATOM 679 C CA . LEU A 1 88 ? -1.459 1.283 11.382 1.00 88.25 88 LEU A CA 1
ATOM 680 C C . LEU A 1 88 ? -2.126 0.242 12.292 1.00 88.25 88 LEU A C 1
ATOM 682 O O . LEU A 1 88 ? -3.202 0.511 12.820 1.00 88.25 88 LEU A O 1
ATOM 686 N N . ASP A 1 89 ? -1.473 -0.891 12.553 1.00 89.69 89 ASP A N 1
ATOM 687 C CA . ASP A 1 89 ? -1.955 -1.926 13.476 1.00 89.69 89 ASP A CA 1
ATOM 688 C C . ASP A 1 89 ? -2.049 -1.430 14.919 1.00 89.69 89 ASP A C 1
ATOM 690 O O . ASP A 1 89 ? -3.042 -1.677 15.613 1.00 89.69 89 ASP A O 1
ATOM 694 N N . ARG A 1 90 ? -1.042 -0.678 15.376 1.00 91.12 90 ARG A N 1
ATOM 695 C CA . ARG A 1 90 ? -1.073 -0.037 16.698 1.00 91.12 90 ARG A CA 1
ATOM 696 C C . ARG A 1 90 ? -2.210 0.974 16.796 1.00 91.12 90 ARG A C 1
ATOM 698 O O . ARG A 1 90 ? -2.919 0.988 17.803 1.00 91.12 90 ARG A O 1
ATOM 705 N N . LEU A 1 91 ? -2.406 1.789 15.759 1.00 88.00 91 LEU A N 1
ATOM 706 C CA . LEU A 1 91 ? -3.490 2.769 15.707 1.00 88.00 91 LEU A CA 1
ATOM 707 C C . LEU A 1 91 ? -4.865 2.089 15.728 1.00 88.00 91 LEU A C 1
ATOM 709 O O . LEU A 1 91 ? -5.753 2.523 16.461 1.00 88.00 91 LEU A O 1
ATOM 713 N N . GLU A 1 92 ? -5.037 1.010 14.968 1.00 87.56 92 GLU A N 1
ATOM 714 C CA . GLU A 1 92 ? -6.285 0.250 14.920 1.00 87.56 92 GLU A CA 1
ATOM 715 C C . GLU A 1 92 ? -6.593 -0.417 16.268 1.00 87.56 92 GLU A C 1
ATOM 717 O O . GLU A 1 92 ? -7.722 -0.347 16.760 1.00 87.56 92 GLU A O 1
ATOM 722 N N . THR A 1 93 ? -5.579 -1.006 16.904 1.00 90.38 93 THR A N 1
ATOM 723 C CA . THR A 1 93 ? -5.691 -1.609 18.241 1.00 90.38 93 THR A CA 1
ATOM 724 C C . THR A 1 93 ? -6.107 -0.562 19.270 1.00 90.38 93 THR A C 1
ATOM 726 O O . THR A 1 93 ? -7.103 -0.733 19.974 1.00 90.38 93 THR A O 1
ATOM 729 N N . TRP A 1 94 ? -5.410 0.575 19.295 1.00 91.25 94 TRP A N 1
ATOM 730 C CA . TRP A 1 94 ? -5.733 1.703 20.164 1.00 91.25 94 TRP A CA 1
ATOM 731 C C . TRP A 1 94 ? -7.161 2.224 19.949 1.00 91.25 94 TRP A C 1
ATOM 733 O O . TRP A 1 94 ? -7.876 2.508 20.915 1.00 91.25 94 TRP A O 1
ATOM 743 N N . ALA A 1 95 ? -7.601 2.333 18.692 1.00 88.75 95 ALA A N 1
ATOM 744 C CA . ALA A 1 95 ? -8.938 2.815 18.360 1.00 88.75 95 ALA A CA 1
ATOM 745 C C . ALA A 1 95 ? -10.006 1.839 18.870 1.00 88.75 95 A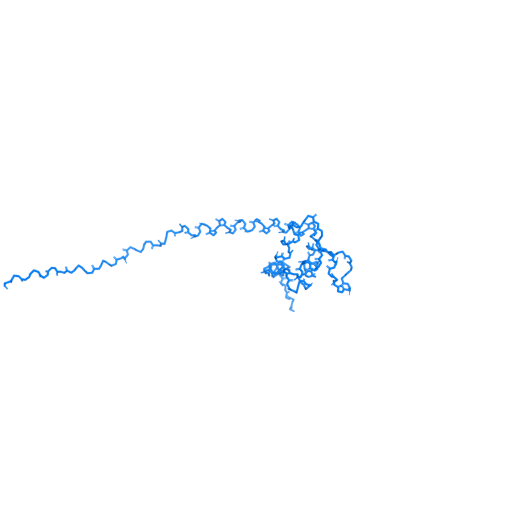LA A C 1
ATOM 747 O O . ALA A 1 95 ? -10.990 2.253 19.487 1.00 88.75 95 ALA A O 1
ATOM 748 N N . ARG A 1 96 ? -9.772 0.536 18.688 1.00 89.31 96 ARG A N 1
ATOM 749 C CA . ARG A 1 96 ? -10.651 -0.544 19.147 1.00 89.31 96 ARG A CA 1
ATOM 750 C C . ARG A 1 96 ? -10.795 -0.558 20.667 1.00 89.31 96 ARG A C 1
ATOM 752 O O . ARG A 1 96 ? -11.914 -0.598 21.170 1.00 89.31 96 ARG A O 1
ATOM 759 N N . GLU A 1 97 ? -9.689 -0.443 21.399 1.00 89.44 97 GLU A N 1
ATOM 760 C CA . GLU A 1 97 ? -9.677 -0.389 22.868 1.00 89.44 97 GLU A CA 1
ATOM 761 C C . GLU A 1 97 ? -10.406 0.823 23.456 1.00 89.44 97 GLU A C 1
ATOM 763 O O . GLU A 1 97 ? -10.791 0.810 24.627 1.00 89.44 97 GLU A O 1
ATOM 768 N N . ARG A 1 98 ? -10.546 1.908 22.691 1.00 85.50 98 ARG A N 1
ATOM 769 C CA . ARG A 1 98 ? -11.266 3.110 23.129 1.00 85.50 98 ARG A CA 1
ATOM 770 C C . ARG A 1 98 ? -12.723 3.097 22.704 1.00 85.50 98 ARG A C 1
ATOM 772 O O . ARG A 1 98 ? -13.561 3.555 23.479 1.00 85.50 98 ARG A O 1
ATOM 779 N N . ALA A 1 99 ? -13.037 2.527 21.544 1.00 78.50 99 ALA A N 1
ATOM 780 C CA . ALA A 1 99 ? -14.415 2.311 21.116 1.00 78.50 99 ALA A CA 1
ATOM 781 C C . ALA A 1 99 ? -15.183 1.442 22.129 1.00 78.50 99 ALA A C 1
ATOM 783 O O . ALA A 1 99 ? -16.290 1.797 22.530 1.00 78.50 99 ALA A O 1
ATOM 784 N N . THR A 1 100 ? -14.560 0.379 22.647 1.00 65.56 100 THR A N 1
ATOM 785 C CA . THR A 1 100 ? -15.160 -0.497 23.673 1.00 65.56 100 THR A CA 1
ATOM 786 C C . THR A 1 100 ? -15.349 0.180 25.035 1.00 65.56 100 THR A C 1
ATOM 788 O O . THR A 1 100 ? -16.215 -0.222 25.810 1.00 65.56 100 THR A O 1
ATOM 791 N N . ARG A 1 101 ? -14.588 1.239 25.345 1.00 59.47 101 ARG A N 1
ATOM 792 C CA . ARG A 1 101 ? -14.783 2.044 26.568 1.00 59.47 101 ARG A CA 1
ATOM 793 C C . ARG A 1 101 ? -15.927 3.048 26.438 1.00 59.47 101 ARG A C 1
ATOM 795 O O . ARG A 1 101 ? -16.509 3.427 27.450 1.00 59.47 101 ARG A O 1
ATOM 802 N N . GLN A 1 102 ? -16.264 3.479 25.221 1.00 54.78 102 GLN A N 1
ATOM 803 C CA . GLN A 1 102 ? -17.356 4.430 24.978 1.00 54.78 102 GLN A CA 1
ATOM 804 C C . GLN A 1 102 ? -18.736 3.761 24.985 1.00 54.78 102 GLN A C 1
ATOM 806 O O . GLN A 1 102 ? -19.708 4.391 25.395 1.00 54.78 102 GLN A O 1
ATOM 811 N N . THR A 1 103 ? -18.825 2.478 24.625 1.00 53.03 103 THR A N 1
ATOM 812 C CA . THR A 1 103 ? -20.073 1.695 24.707 1.00 53.03 103 THR A CA 1
ATOM 813 C C . THR A 1 103 ? -20.479 1.337 26.138 1.00 53.03 103 THR A C 1
ATOM 815 O O . THR A 1 103 ? -21.614 0.936 26.366 1.00 53.03 103 THR A O 1
ATOM 818 N N . SER A 1 104 ? -19.575 1.506 27.107 1.00 49.78 104 SER A N 1
ATOM 819 C CA . SER A 1 104 ? -19.807 1.182 28.521 1.00 49.78 104 SER A CA 1
ATOM 820 C C . SER A 1 104 ? -20.154 2.396 29.377 1.00 49.78 104 SER A C 1
ATOM 822 O O . SER A 1 104 ? -20.166 2.289 30.601 1.00 49.78 104 SER A O 1
ATOM 824 N N . ARG A 1 105 ? -20.446 3.559 28.778 1.00 45.00 105 ARG A N 1
ATOM 825 C CA . ARG A 1 105 ? -21.064 4.649 29.537 1.00 45.00 105 ARG A CA 1
ATOM 826 C C . ARG A 1 105 ? -22.497 4.201 29.858 1.00 45.00 105 ARG A C 1
ATOM 828 O O . ARG A 1 105 ? -23.279 4.062 28.917 1.00 45.00 105 ARG A O 1
ATOM 835 N N . PRO A 1 106 ? -22.876 3.987 31.135 1.00 46.56 106 PRO A N 1
ATOM 836 C CA . PRO A 1 106 ? -24.288 3.913 31.468 1.00 46.56 106 PRO A CA 1
ATOM 837 C C . PRO A 1 106 ? -24.880 5.226 30.961 1.00 46.56 106 PRO A C 1
ATOM 839 O O . PRO A 1 106 ? -24.367 6.302 31.295 1.00 46.56 106 PRO A O 1
ATOM 842 N N . GLY A 1 107 ? -25.882 5.151 30.081 1.00 50.53 107 GLY A N 1
ATOM 843 C CA . GLY A 1 107 ? -26.630 6.340 29.685 1.00 50.53 107 GLY A CA 1
ATOM 844 C C . GLY A 1 107 ? -27.009 7.110 30.952 1.00 50.53 107 GLY A C 1
ATOM 845 O O . GLY A 1 107 ? -27.237 6.469 31.982 1.00 50.53 107 GLY A O 1
ATOM 846 N N . PRO A 1 108 ? -27.006 8.455 30.938 1.00 53.09 108 PRO A N 1
ATOM 847 C CA . PRO A 1 108 ? -27.371 9.214 32.122 1.00 53.09 108 PRO A CA 1
ATOM 848 C C . PRO A 1 108 ? -28.712 8.674 32.613 1.00 53.09 108 PRO A C 1
ATOM 850 O O . PRO A 1 108 ? -29.714 8.763 31.901 1.00 53.09 108 PRO A O 1
ATOM 853 N N . HIS A 1 109 ? -28.706 8.056 33.798 1.00 52.12 109 HIS A N 1
ATOM 854 C CA . HIS A 1 109 ? -29.914 7.791 34.553 1.00 52.12 109 HIS A CA 1
ATOM 855 C C . HIS A 1 109 ? -30.593 9.148 34.679 1.00 52.12 109 HIS A C 1
ATOM 857 O O . HIS A 1 109 ? -30.167 9.979 35.472 1.00 52.12 109 HIS A O 1
ATOM 863 N N . SER A 1 110 ? -31.569 9.420 33.813 1.00 51.69 110 SER A N 1
ATOM 864 C CA . SER A 1 110 ? -32.418 10.589 33.950 1.00 51.69 110 SER A CA 1
ATOM 865 C C . SER A 1 110 ? -33.190 10.370 35.246 1.00 51.69 110 SER A C 1
ATOM 867 O O . SER A 1 110 ? -33.979 9.426 35.303 1.00 51.69 110 SER A O 1
ATOM 869 N N . PRO A 1 111 ? -32.977 11.187 36.292 1.00 50.88 111 PRO A N 1
ATOM 870 C CA . PRO A 1 111 ? -33.698 11.033 37.554 1.00 50.88 111 PRO A CA 1
ATOM 871 C C . PRO A 1 111 ? -35.186 11.402 37.418 1.00 50.88 111 PRO A C 1
ATOM 873 O O . PRO A 1 111 ? -35.957 11.228 38.352 1.00 50.88 111 PRO A O 1
ATOM 876 N N . TRP A 1 112 ? -35.609 11.869 36.242 1.00 50.53 112 TRP A N 1
ATOM 877 C CA . TRP A 1 112 ? -36.962 12.326 35.957 1.00 50.53 112 TRP A CA 1
ATOM 878 C C . TRP A 1 112 ? -37.696 11.343 35.041 1.00 50.53 112 TRP A C 1
ATOM 880 O O . TRP A 1 112 ? -38.020 11.661 33.898 1.00 50.53 112 TRP A O 1
ATOM 890 N N . ARG A 1 113 ? -37.979 10.129 35.528 1.00 47.72 113 ARG A N 1
ATOM 891 C CA . ARG A 1 113 ? -39.160 9.412 35.026 1.00 47.72 113 ARG A CA 1
ATOM 892 C C . ARG A 1 113 ? -40.362 9.970 35.772 1.00 47.72 113 ARG A C 1
ATOM 894 O O . ARG A 1 113 ? -40.535 9.700 36.954 1.00 47.72 113 ARG A O 1
ATOM 901 N N . ILE A 1 114 ? -41.167 10.757 35.069 1.00 63.00 114 ILE A N 1
ATOM 902 C CA . ILE A 1 114 ? -42.518 11.108 35.505 1.00 63.00 114 ILE A CA 1
ATOM 903 C C . ILE A 1 114 ? -43.279 9.776 35.640 1.00 63.00 114 ILE A C 1
ATOM 905 O O . ILE A 1 114 ? -43.352 9.043 34.647 1.00 63.00 114 ILE A O 1
ATOM 909 N N . PRO A 1 115 ? -43.768 9.395 36.834 1.00 56.66 115 PRO A N 1
ATOM 910 C CA . PRO A 1 115 ? -44.575 8.193 36.965 1.00 56.66 115 PRO A CA 1
ATOM 911 C C . PRO A 1 115 ? -45.879 8.372 36.170 1.00 56.66 115 PRO A C 1
ATOM 913 O O . PRO A 1 115 ? -46.412 9.484 36.122 1.00 56.66 115 PRO A O 1
ATOM 916 N N . PRO A 1 116 ? -46.393 7.312 35.521 1.00 57.50 116 PRO A N 1
ATOM 917 C CA . PRO A 1 116 ? -47.695 7.380 34.874 1.00 57.50 116 PRO A CA 1
ATOM 918 C C . PRO A 1 116 ? -48.768 7.733 35.918 1.00 57.50 116 PRO A C 1
ATOM 920 O O . PRO A 1 116 ? -48.639 7.318 37.076 1.00 57.50 116 PRO A O 1
ATOM 923 N N . PRO A 1 117 ? -49.808 8.501 35.544 1.00 48.31 117 PRO A N 1
ATOM 924 C CA . PRO A 1 117 ? -50.890 8.822 36.463 1.00 48.31 117 PRO A CA 1
ATOM 925 C C . PRO A 1 117 ? -51.525 7.520 36.960 1.00 48.31 117 PRO A C 1
ATOM 927 O O . PRO A 1 117 ? -51.908 6.661 36.165 1.00 48.31 117 PRO A O 1
ATOM 930 N N . GLN A 1 118 ? -51.584 7.360 38.283 1.00 52.16 118 GLN A N 1
ATOM 931 C CA . GLN A 1 118 ? -52.348 6.286 38.907 1.00 52.16 118 GLN A CA 1
ATOM 932 C C . GLN A 1 118 ? -53.818 6.551 38.585 1.00 52.16 118 GLN A C 1
ATOM 934 O O . GLN A 1 118 ? -54.337 7.615 38.926 1.00 52.16 118 GLN A O 1
ATOM 939 N N . ASN A 1 119 ? -54.462 5.622 37.877 1.00 49.59 119 ASN A N 1
ATOM 940 C CA . ASN A 1 119 ? -55.910 5.633 37.730 1.00 49.59 119 ASN A CA 1
ATOM 941 C C . ASN A 1 119 ? -56.495 5.610 39.140 1.00 49.59 119 ASN A C 1
ATOM 943 O O . ASN A 1 119 ? -56.308 4.635 39.861 1.00 49.59 119 ASN A O 1
ATOM 947 N N . ALA A 1 120 ? -57.137 6.708 39.531 1.00 52.75 120 ALA A N 1
ATOM 948 C CA . ALA A 1 120 ? -57.949 6.736 40.727 1.00 52.75 120 ALA A CA 1
ATOM 949 C C . ALA A 1 120 ? -59.060 5.700 40.544 1.00 52.75 120 ALA A C 1
ATOM 951 O O . ALA A 1 120 ? -59.821 5.771 39.575 1.00 52.75 120 ALA A O 1
ATOM 952 N N . ASP A 1 121 ? -59.098 4.735 41.456 1.00 50.81 121 ASP A N 1
ATOM 953 C CA . ASP A 1 121 ? -60.237 3.868 41.688 1.00 50.81 121 ASP A CA 1
ATOM 954 C C . ASP A 1 121 ? -61.505 4.722 41.740 1.00 50.81 121 ASP A C 1
ATOM 956 O O . ASP A 1 121 ? -61.721 5.508 42.664 1.00 50.81 121 ASP A O 1
ATOM 960 N N . VAL A 1 122 ? -62.345 4.584 40.715 1.00 54.69 122 VAL A N 1
ATOM 961 C CA . VAL A 1 122 ? -63.740 5.003 40.794 1.00 54.69 122 VAL A CA 1
ATOM 962 C C . VAL A 1 122 ? -64.480 3.844 41.446 1.00 54.69 122 VAL A C 1
ATOM 964 O O . VAL A 1 122 ? -65.178 3.072 40.795 1.00 54.69 122 VAL A O 1
ATOM 967 N N . GLU A 1 123 ? -64.265 3.698 42.748 1.00 48.88 123 GLU A N 1
ATOM 968 C CA . GLU A 1 123 ? -65.228 3.038 43.612 1.00 48.88 123 GLU A CA 1
ATOM 969 C C . GLU A 1 123 ? -66.351 4.059 43.810 1.00 48.88 123 GLU A C 1
ATOM 971 O O . GLU A 1 123 ? -66.219 5.007 44.581 1.00 48.88 123 GLU A O 1
ATOM 976 N N . ASN A 1 124 ? -67.417 3.938 43.017 1.00 44.69 124 ASN A N 1
ATOM 977 C CA . ASN A 1 124 ? -68.663 4.633 43.303 1.00 44.69 124 ASN A CA 1
ATOM 978 C C . ASN A 1 124 ? -69.753 3.585 43.491 1.00 44.69 124 ASN A C 1
ATOM 980 O O . ASN A 1 124 ? -70.308 3.027 42.545 1.00 44.69 124 ASN A O 1
ATOM 984 N N . THR A 1 125 ? -69.948 3.294 44.766 1.00 47.78 125 THR A N 1
ATOM 985 C CA . THR A 1 125 ? -71.129 2.733 45.398 1.00 47.78 125 THR A CA 1
ATOM 986 C C . THR A 1 125 ? -72.379 3.481 44.933 1.00 47.78 125 THR A C 1
ATOM 988 O O . THR A 1 125 ? -72.419 4.703 45.047 1.00 47.78 125 THR A O 1
ATOM 991 N N . GLU A 1 126 ? -73.356 2.748 44.397 1.00 49.44 126 GLU A N 1
ATOM 992 C CA . GLU A 1 126 ? -74.795 2.731 44.751 1.00 49.44 126 GLU A CA 1
ATOM 993 C C . GLU A 1 126 ? -75.614 2.008 43.670 1.00 49.44 126 GLU A C 1
ATOM 995 O O . GLU A 1 126 ? -75.485 2.342 42.469 1.00 49.44 126 GLU A O 1
#

InterPro domains:
  IPR036388 Winged helix-like DNA-binding domain superfamily [G3DSA:1.10.10.10] (1-106)
  IPR036390 Winged helix DNA-binding domain superfamily [SSF46785] (5-101)

Secondary structure (DSSP, 8-state):
------HHHHHHHHHTSHHHHHHHHHHHHSSS-EEHHHHHHHSTTHHHHHHHHHHTTSEEESS-SSSPPPTT-EEEE-HHHHHHHHHHHHHHHHHHHHHHHHTTS-----S--PPPPP--------

pLDDT: mean 80.51, std 18.23, range [39.59, 97.69]

Sequence (126 aa):
MSDHRAPSDHLLGLLGQKAAHEIVRLLGAAHGPLPFGVIMDRVPNATRLLRSLAIEGFVRRQGTWDLPASNDTLFELTTRGRELIEQLDRLETWARERATRQTSRPGPHSPWRIPPPQNADVENTE

Organism: NCBI:txid1076126